Protein AF-A0A453NSX1-F1 (afdb_monomer)

Foldseek 3Di:
DPVDDDDADAPDKDKDAADPPDDAFDKDKDQAAAWDDDPVDIDGDPRGGPPKIKIWGFHDQDPVPNITIIRIDIDD

Sequence (76 aa):
IGSRQYIVMPGRYIYTQRLKDANVNDQIILNKVLLVSTRDKAYIGMPVVTNAAVHAIVEEQVCLMHDVRLIMNIQN

Secondary structure (DSSP, 8-state):
-TT------TT-EEEEEPPTT--TT-EEEE----EEE-SS-EEE-SSS-TT-EEEEEEEEEETTTTEEEEEEEEE-

Mean predicted aligned error: 5.04 Å

InterPro domains:
  IPR028909 Large ribosomal subunit protein bL21-like [PF00829] (1-61)
  IPR028909 Large ribosomal subunit protein bL21-like [PTHR21349] (1-61)
  IPR036164 Large ribosomal subunit protein bL21-like superfamily [SSF141091] (1-62)

Solvent-accessible surface area (backbone atoms only — not comparable to full-atom values): 4691 Å² total; per-residue (Å²): 99,89,98,45,87,79,91,83,50,73,91,42,69,47,78,39,69,63,62,84,96,65,52,72,70,38,79,43,79,45,60,87,34,49,68,50,76,56,98,90,51,72,49,75,26,86,83,46,37,80,84,35,36,33,44,28,35,29,71,42,76,44,81,92,73,50,32,25,36,33,42,35,38,80,49,117

pLDDT: mean 85.77, std 7.19, range [58.97, 93.06]

Organism: Aegilops tauschii subsp. strangulata (NCBI:txid200361)

Nearest PDB structures (foldseek):
  6eri-assembly1_AR  TM=9.231E-01  e=6.762E-05  Spinacia oleracea
  8apo-assembly1_Ap  TM=8.912E-01  e=4.320E-03  Polytomella magna
  8rdw-assembly1_Qb  TM=8.759E-01  e=1.362E-02  Psychrobacter urativorans
  6z1p-assembly1_Av  TM=7.877E-01  e=1.290E-02  Tetrahymena thermophila SB210
  7pkt-assembly1_p  TM=8.002E-01  e=1.696E-02  Chlamydomonas reinhardtii

Structure (mmCIF, N/CA/C/O backbone):
data_AF-A0A453NSX1-F1
#
_entry.id   AF-A0A453NSX1-F1
#
loop_
_atom_site.group_PDB
_atom_site.id
_atom_site.type_symbol
_atom_site.label_atom_id
_atom_site.label_alt_id
_atom_site.label_comp_id
_atom_site.label_asym_id
_atom_site.label_entity_id
_atom_site.label_seq_id
_atom_site.pdbx_PDB_ins_code
_atom_site.Cartn_x
_atom_site.Cartn_y
_atom_site.Cartn_z
_atom_site.occupancy
_atom_site.B_iso_or_equiv
_atom_site.auth_seq_id
_atom_site.auth_comp_id
_atom_site.auth_asym_id
_atom_site.auth_atom_id
_atom_site.pdbx_PDB_model_num
ATOM 1 N N . ILE A 1 1 ? 1.833 7.884 2.688 1.00 85.62 1 ILE A N 1
ATOM 2 C CA . ILE A 1 1 ? 0.459 8.074 3.217 1.00 85.62 1 ILE A CA 1
ATOM 3 C C . ILE A 1 1 ? 0.432 9.440 3.885 1.00 85.62 1 ILE A C 1
ATOM 5 O O . ILE A 1 1 ? 1.351 9.735 4.644 1.00 85.62 1 ILE A O 1
ATOM 9 N N . GLY A 1 2 ? -0.517 10.309 3.522 1.00 83.81 2 GLY A N 1
ATOM 10 C CA . GLY A 1 2 ? -0.392 11.743 3.818 1.00 83.81 2 GLY A CA 1
ATOM 11 C C . GLY A 1 2 ? 0.888 12.325 3.197 1.00 83.81 2 GLY A C 1
ATOM 12 O O . GLY A 1 2 ? 1.268 11.929 2.094 1.00 83.81 2 GLY A O 1
ATOM 13 N N . SER A 1 3 ? 1.592 13.190 3.931 1.00 87.00 3 SER A N 1
ATOM 14 C CA . SER A 1 3 ? 2.872 13.797 3.512 1.00 87.00 3 SER A CA 1
ATOM 15 C C . SER A 1 3 ? 4.114 12.987 3.915 1.00 87.00 3 SER A C 1
ATOM 17 O O . SER A 1 3 ? 5.232 13.486 3.812 1.00 87.00 3 SER A O 1
ATOM 19 N N . ARG A 1 4 ? 3.940 11.751 4.406 1.00 90.00 4 ARG A N 1
ATOM 20 C CA . ARG A 1 4 ? 5.030 10.884 4.884 1.00 90.00 4 ARG A CA 1
ATOM 21 C C . ARG A 1 4 ? 5.209 9.655 3.997 1.00 90.00 4 ARG A C 1
ATOM 23 O O . ARG A 1 4 ? 4.240 9.094 3.467 1.00 90.00 4 ARG A O 1
ATOM 30 N N . GLN A 1 5 ? 6.460 9.229 3.859 1.00 90.94 5 GLN A N 1
ATOM 31 C CA . GLN A 1 5 ? 6.848 7.998 3.175 1.00 90.94 5 GLN A CA 1
ATOM 32 C C . GLN A 1 5 ? 7.137 6.909 4.207 1.00 90.94 5 GLN A C 1
ATOM 34 O O . GLN A 1 5 ? 7.639 7.196 5.291 1.00 90.94 5 GLN A O 1
ATOM 39 N N . TYR A 1 6 ? 6.802 5.669 3.862 1.00 90.81 6 TYR A N 1
ATOM 40 C CA . TYR A 1 6 ? 6.946 4.513 4.739 1.00 90.81 6 TYR A CA 1
ATOM 41 C C . TYR A 1 6 ? 7.613 3.382 3.971 1.00 90.81 6 TYR A C 1
ATOM 43 O O . TYR A 1 6 ? 7.347 3.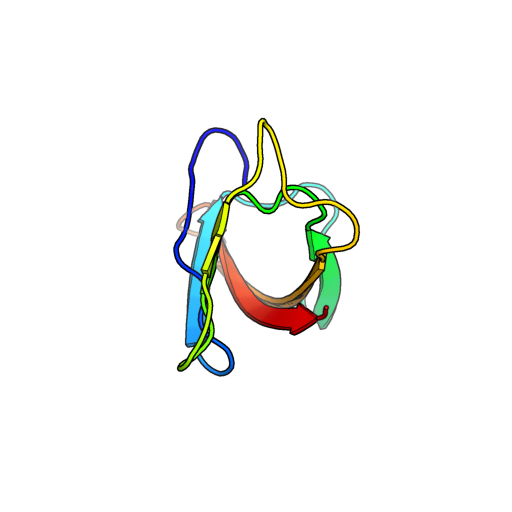197 2.783 1.00 90.81 6 TYR A O 1
ATOM 51 N N . ILE A 1 7 ? 8.452 2.618 4.664 1.00 89.56 7 ILE A N 1
ATOM 52 C CA . ILE A 1 7 ? 8.988 1.362 4.146 1.00 89.56 7 ILE A CA 1
ATOM 53 C C . ILE A 1 7 ? 7.992 0.266 4.500 1.00 89.56 7 ILE A C 1
ATOM 55 O O . ILE A 1 7 ? 7.627 0.092 5.662 1.00 89.56 7 ILE A O 1
ATOM 59 N N . VAL A 1 8 ? 7.557 -0.462 3.481 1.00 89.25 8 VAL A N 1
ATOM 60 C CA . VAL A 1 8 ? 6.561 -1.522 3.595 1.00 89.25 8 VAL A CA 1
ATOM 61 C C . VAL A 1 8 ? 7.231 -2.855 3.314 1.00 89.25 8 VAL A C 1
ATOM 63 O O . VAL A 1 8 ? 7.953 -2.993 2.331 1.00 89.25 8 VAL A O 1
ATOM 66 N N . MET A 1 9 ? 6.982 -3.837 4.177 1.00 86.31 9 MET A N 1
ATOM 67 C CA . MET A 1 9 ? 7.417 -5.216 3.981 1.00 86.31 9 MET A CA 1
ATOM 68 C C . MET A 1 9 ? 6.221 -6.147 4.187 1.00 86.31 9 MET A C 1
ATOM 70 O O . MET A 1 9 ? 5.463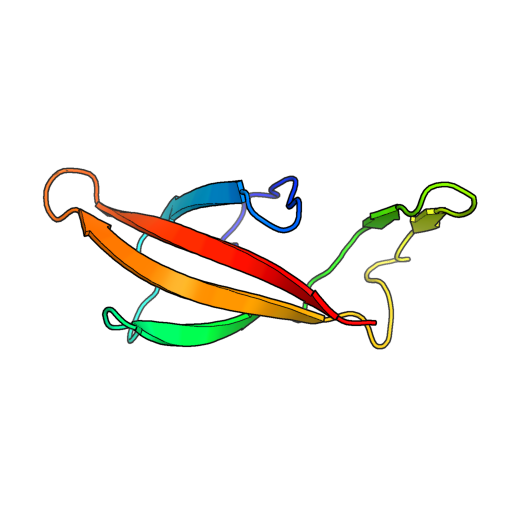 -5.931 5.137 1.00 86.31 9 MET A O 1
ATOM 74 N N . PRO A 1 10 ? 6.053 -7.178 3.341 1.00 83.94 10 PRO A N 1
ATOM 75 C CA . PRO A 1 10 ? 4.964 -8.134 3.496 1.00 83.94 10 PRO A CA 1
ATOM 76 C C . PRO A 1 10 ? 5.052 -8.832 4.860 1.00 83.94 10 PRO A C 1
ATOM 78 O O . PRO A 1 10 ? 6.137 -9.196 5.315 1.00 83.94 10 PRO A O 1
ATOM 81 N N . GLY A 1 11 ? 3.908 -8.983 5.530 1.00 82.69 11 GLY A N 1
ATOM 82 C CA . GLY A 1 11 ? 3.817 -9.580 6.869 1.00 82.69 11 GLY A CA 1
ATOM 83 C C . GLY A 1 11 ? 4.203 -8.646 8.023 1.00 82.69 11 GLY A C 1
ATOM 84 O O . GLY A 1 11 ? 4.146 -9.056 9.179 1.00 82.69 11 GLY A O 1
ATOM 85 N N . ARG A 1 12 ? 4.573 -7.390 7.741 1.00 87.00 12 ARG A N 1
ATOM 86 C CA . ARG A 1 12 ? 4.724 -6.342 8.758 1.00 87.00 12 ARG A CA 1
ATOM 87 C C . ARG A 1 12 ? 3.539 -5.386 8.733 1.00 87.00 12 ARG A C 1
ATOM 89 O O . ARG A 1 12 ? 2.815 -5.285 7.743 1.00 87.00 12 ARG A O 1
ATOM 96 N N . TYR A 1 13 ? 3.390 -4.654 9.828 1.00 88.88 13 TYR A N 1
ATOM 97 C CA . TYR A 1 13 ? 2.436 -3.565 9.943 1.00 88.88 13 TYR A CA 1
ATOM 98 C C . TYR A 1 13 ? 3.154 -2.230 10.130 1.00 88.88 13 TYR A C 1
ATOM 100 O O . TYR A 1 13 ? 4.300 -2.178 10.582 1.00 88.88 13 TYR A O 1
ATOM 108 N N . ILE A 1 14 ? 2.463 -1.146 9.796 1.00 89.12 14 ILE A N 1
ATOM 109 C CA . ILE A 1 14 ? 2.891 0.216 10.125 1.00 89.12 14 ILE A CA 1
ATOM 110 C C . ILE A 1 14 ? 1.776 0.945 10.861 1.00 89.12 14 ILE A C 1
ATOM 112 O O . ILE A 1 14 ? 0.598 0.641 10.669 1.00 89.12 14 ILE A O 1
ATOM 116 N N . TYR A 1 15 ? 2.164 1.948 11.641 1.00 88.69 15 TYR A N 1
ATOM 117 C CA . TYR A 1 15 ? 1.247 2.955 12.152 1.00 88.69 15 TYR A CA 1
ATOM 118 C C . TYR A 1 15 ? 1.267 4.175 11.240 1.00 88.69 15 TYR A C 1
ATOM 120 O O . TYR A 1 15 ? 2.327 4.674 10.847 1.00 88.69 15 TYR A O 1
ATOM 128 N N . THR A 1 16 ? 0.081 4.649 10.886 1.00 87.81 16 THR A N 1
ATOM 129 C CA . THR A 1 16 ? -0.101 5.847 10.063 1.00 87.81 16 THR A CA 1
ATOM 130 C C . THR A 1 16 ? -1.196 6.707 10.629 1.00 87.81 16 THR A C 1
ATOM 132 O O . THR A 1 16 ? -2.048 6.198 11.341 1.00 87.81 16 THR A O 1
ATOM 135 N N . GLN A 1 17 ? -1.227 7.977 10.236 1.00 87.19 17 GLN A N 1
ATOM 136 C CA . GLN A 1 17 ? -2.360 8.840 10.548 1.00 87.19 17 GLN A CA 1
ATOM 137 C C . GLN A 1 17 ? -3.698 8.187 10.175 1.00 87.19 17 GLN A C 1
ATOM 139 O O . GLN A 1 17 ? -3.792 7.430 9.203 1.00 87.19 17 GLN A O 1
ATOM 144 N N . ARG A 1 18 ? -4.755 8.583 10.881 1.00 84.00 18 ARG A N 1
ATOM 145 C CA . ARG A 1 18 ? -6.120 8.188 10.551 1.00 84.00 18 ARG A CA 1
ATOM 146 C C . ARG A 1 18 ? -6.445 8.460 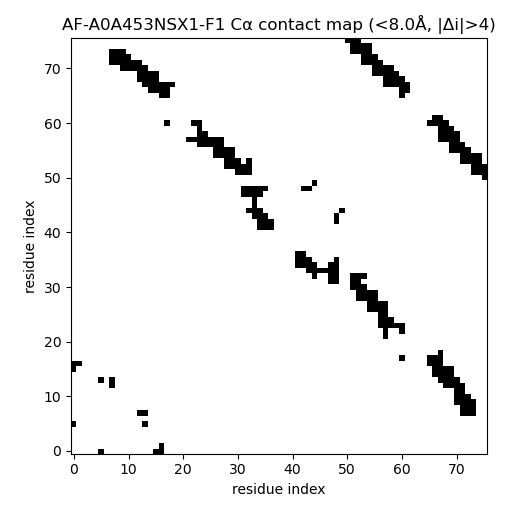9.085 1.00 84.00 18 ARG A C 1
ATOM 148 O O . ARG A 1 18 ? -6.324 9.585 8.589 1.00 84.00 18 ARG A O 1
ATOM 155 N N . LEU A 1 19 ? -6.879 7.404 8.408 1.00 84.56 19 LEU A N 1
ATOM 156 C CA . LEU A 1 19 ? -7.449 7.482 7.075 1.00 84.56 19 LEU A CA 1
ATOM 157 C C . LEU A 1 19 ? -8.916 7.880 7.225 1.00 84.56 19 LEU A C 1
ATOM 159 O O . LEU A 1 19 ? -9.651 7.279 8.011 1.00 84.56 19 LEU A O 1
ATOM 163 N N . LYS A 1 20 ? -9.317 8.945 6.527 1.00 81.31 20 LYS A N 1
ATOM 164 C CA . LYS A 1 20 ? -10.727 9.334 6.465 1.00 81.31 20 LYS A CA 1
ATOM 165 C C . LYS A 1 20 ? -11.495 8.208 5.774 1.00 81.31 20 LYS A C 1
ATOM 167 O O . LYS A 1 20 ? -10.998 7.663 4.793 1.00 81.31 20 LYS A O 1
ATOM 172 N N . ASP A 1 21 ? -12.651 7.863 6.329 1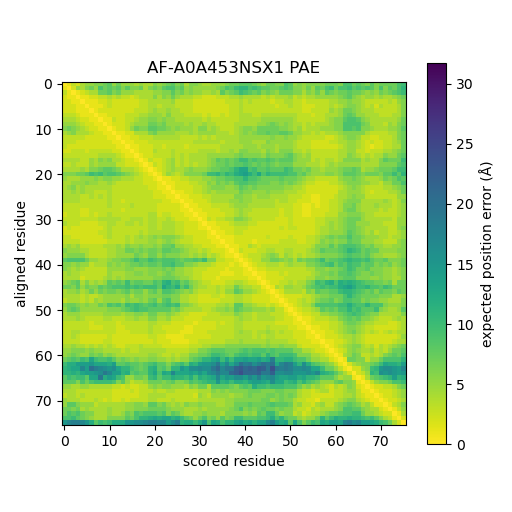.00 83.50 21 ASP A N 1
ATOM 173 C CA . ASP A 1 21 ? -13.587 6.878 5.771 1.00 83.50 21 ASP A CA 1
ATOM 174 C C . ASP A 1 21 ? -13.061 5.436 5.662 1.00 83.50 21 ASP A C 1
ATOM 176 O O . ASP A 1 21 ? -13.600 4.640 4.902 1.00 83.50 21 ASP A O 1
ATOM 180 N N . ALA A 1 22 ? -12.037 5.077 6.439 1.00 85.56 22 ALA A N 1
ATOM 181 C CA . ALA A 1 22 ? -11.618 3.687 6.599 1.00 85.56 22 ALA A CA 1
ATOM 182 C C . ALA A 1 22 ? -12.183 3.112 7.903 1.00 85.56 22 ALA A C 1
ATOM 184 O O . ALA A 1 22 ? -12.129 3.785 8.935 1.00 85.56 22 ALA A O 1
ATOM 185 N N . ASN A 1 23 ? -12.659 1.871 7.880 1.00 88.31 23 ASN A N 1
ATOM 186 C CA . ASN A 1 23 ? -13.053 1.084 9.048 1.00 88.31 23 ASN A CA 1
ATOM 187 C C . ASN A 1 23 ? -12.100 -0.096 9.263 1.00 88.31 23 ASN A C 1
ATOM 189 O O . ASN A 1 23 ? -11.255 -0.408 8.425 1.00 88.31 23 ASN A O 1
ATOM 193 N N . VAL A 1 24 ? -12.217 -0.753 10.417 1.00 89.56 24 VAL A N 1
ATOM 194 C CA . VAL A 1 24 ? -11.472 -1.987 10.700 1.00 89.56 24 VAL A CA 1
ATOM 195 C C . VAL A 1 24 ? -11.900 -3.082 9.717 1.00 89.56 24 VAL A C 1
ATOM 197 O O . VAL A 1 24 ? -13.091 -3.266 9.484 1.00 89.56 24 VAL A O 1
ATOM 200 N N . ASN A 1 25 ? -10.924 -3.817 9.181 1.00 90.56 25 ASN A N 1
ATOM 201 C CA . ASN A 1 25 ? -11.022 -4.815 8.108 1.00 90.56 25 ASN A CA 1
ATOM 202 C C . ASN A 1 25 ? -11.249 -4.277 6.688 1.00 90.56 25 ASN A C 1
ATOM 204 O O . ASN A 1 25 ? -11.324 -5.079 5.755 1.00 90.56 25 ASN A O 1
ATOM 208 N N . ASP A 1 26 ? -11.287 -2.958 6.485 1.00 90.69 26 ASP A N 1
ATOM 209 C CA . ASP A 1 26 ? -11.363 -2.413 5.130 1.00 90.69 26 ASP A CA 1
ATOM 210 C C . ASP A 1 26 ? -10.060 -2.657 4.360 1.00 90.69 26 ASP A C 1
ATOM 212 O O . ASP A 1 26 ? -8.949 -2.532 4.895 1.00 90.69 26 ASP A O 1
ATOM 216 N N . GLN A 1 27 ? -10.213 -2.982 3.074 1.00 90.44 27 GLN A N 1
ATOM 217 C CA . GLN A 1 27 ? -9.112 -3.085 2.124 1.00 90.44 27 GLN A CA 1
ATOM 218 C C . GLN A 1 27 ? -8.857 -1.736 1.461 1.00 90.44 27 GLN A C 1
ATOM 220 O O . GLN A 1 27 ? -9.752 -1.109 0.901 1.00 90.44 27 GLN A O 1
ATOM 225 N N . ILE A 1 28 ? -7.602 -1.309 1.491 1.00 89.56 28 ILE A N 1
ATOM 226 C CA . ILE A 1 28 ? -7.152 -0.021 0.983 1.00 89.56 28 ILE A CA 1
ATOM 227 C C . ILE A 1 28 ? -6.059 -0.272 -0.039 1.00 89.56 28 ILE A C 1
ATOM 229 O O . ILE A 1 28 ? -5.118 -1.021 0.210 1.00 89.56 28 ILE A O 1
ATOM 233 N N . ILE A 1 29 ? -6.159 0.389 -1.186 1.00 90.06 29 ILE A N 1
ATOM 234 C CA . ILE A 1 29 ? -5.166 0.281 -2.250 1.00 90.06 29 ILE A CA 1
ATOM 235 C C . ILE A 1 29 ? -4.370 1.585 -2.301 1.00 90.06 29 ILE A C 1
ATOM 237 O O . ILE A 1 29 ? -4.915 2.669 -2.514 1.00 90.06 29 ILE A O 1
ATOM 241 N N . LEU A 1 30 ? -3.059 1.487 -2.093 1.00 89.38 30 LEU A N 1
ATOM 242 C CA . LEU A 1 30 ? -2.129 2.607 -2.159 1.00 89.38 30 LEU A CA 1
ATOM 243 C C . LEU A 1 30 ? -1.356 2.545 -3.481 1.00 89.38 30 LEU A C 1
ATOM 245 O O . LEU A 1 30 ? -0.402 1.784 -3.627 1.00 89.38 30 LEU A O 1
ATOM 249 N N . ASN A 1 31 ? -1.751 3.395 -4.428 1.00 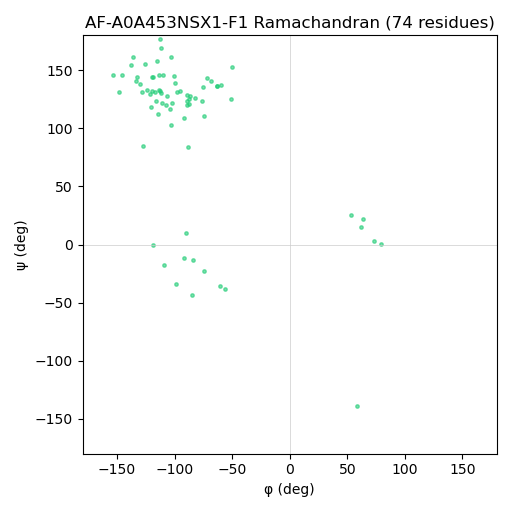88.88 31 ASN A N 1
ATOM 250 C CA . ASN A 1 31 ? -1.168 3.441 -5.777 1.00 88.88 31 ASN A CA 1
ATOM 251 C C . ASN A 1 31 ? 0.121 4.275 -5.867 1.00 88.88 31 ASN A C 1
ATOM 253 O O . ASN A 1 31 ? 0.828 4.244 -6.868 1.00 88.88 31 ASN A O 1
ATOM 257 N N . LYS A 1 32 ? 0.431 5.080 -4.841 1.00 90.69 32 LYS A N 1
ATOM 258 C CA . LYS A 1 32 ? 1.623 5.939 -4.843 1.00 90.69 32 LYS A CA 1
ATOM 259 C C . LYS A 1 32 ? 2.819 5.173 -4.281 1.00 90.69 32 LYS A C 1
ATOM 261 O O . LYS A 1 32 ? 3.144 5.300 -3.101 1.00 90.69 32 LYS A O 1
ATOM 266 N N . VAL A 1 33 ? 3.465 4.400 -5.149 1.00 90.81 33 VAL A N 1
ATOM 267 C CA . VAL A 1 33 ? 4.676 3.630 -4.845 1.00 90.81 33 VAL A CA 1
ATOM 268 C C . VAL A 1 33 ? 5.881 4.294 -5.502 1.00 90.81 33 VAL A C 1
ATOM 270 O O . VAL A 1 33 ? 5.866 4.590 -6.693 1.00 90.81 33 VAL A O 1
ATOM 273 N N . LEU A 1 34 ? 6.923 4.563 -4.715 1.00 92.06 34 LEU A N 1
ATOM 274 C CA . LEU A 1 34 ? 8.123 5.2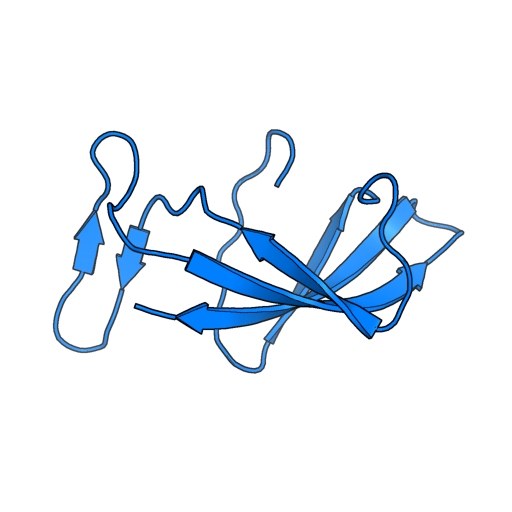70 -5.182 1.00 92.06 34 LEU A CA 1
ATOM 275 C C . LEU A 1 34 ? 9.268 4.317 -5.517 1.00 92.06 34 LEU A C 1
ATOM 277 O O . LEU A 1 34 ? 10.044 4.578 -6.430 1.00 92.06 34 LEU A O 1
ATOM 281 N N . LEU A 1 35 ? 9.376 3.220 -4.773 1.00 90.75 35 LEU A N 1
ATOM 282 C CA . LEU A 1 35 ? 10.447 2.251 -4.919 1.00 90.75 35 LEU A CA 1
ATOM 283 C C . LEU A 1 35 ? 9.912 0.865 -4.573 1.00 90.75 35 LEU A C 1
ATOM 285 O O . LEU A 1 35 ? 9.289 0.687 -3.526 1.00 90.75 35 LEU A O 1
ATOM 289 N N . VAL A 1 36 ? 10.186 -0.108 -5.438 1.00 90.06 36 VAL A N 1
ATOM 290 C CA . VAL A 1 36 ? 9.933 -1.529 -5.182 1.00 90.06 36 VAL A CA 1
ATOM 291 C C . VAL A 1 36 ? 11.260 -2.256 -5.278 1.00 90.06 36 VAL A C 1
ATOM 293 O O . VAL A 1 36 ? 11.892 -2.254 -6.330 1.00 90.06 36 VAL A O 1
ATOM 296 N N . SER A 1 37 ? 11.691 -2.871 -4.182 1.00 89.38 37 SER A N 1
ATOM 297 C CA . SER A 1 37 ? 12.910 -3.673 -4.160 1.00 89.38 37 SER A CA 1
ATOM 298 C C . SER A 1 37 ? 12.562 -5.140 -3.972 1.00 89.38 37 SER A C 1
ATOM 300 O O . SER A 1 37 ? 11.802 -5.505 -3.077 1.00 89.38 37 SER A O 1
ATOM 302 N N . THR A 1 38 ? 13.129 -5.973 -4.831 1.00 88.94 38 THR A N 1
ATOM 303 C CA . THR A 1 38 ? 13.141 -7.431 -4.719 1.00 88.94 38 THR A CA 1
ATOM 304 C C . THR A 1 38 ? 14.577 -7.881 -4.456 1.00 88.94 38 THR A C 1
ATOM 306 O O . THR A 1 38 ? 15.492 -7.061 -4.444 1.00 88.94 38 THR A O 1
ATOM 309 N N . ARG A 1 39 ? 14.803 -9.183 -4.248 1.00 88.88 39 ARG A N 1
ATOM 310 C CA . ARG A 1 39 ? 16.156 -9.705 -3.994 1.00 88.88 39 ARG A CA 1
ATOM 311 C C . ARG A 1 39 ? 17.147 -9.350 -5.110 1.00 88.88 39 ARG A C 1
ATOM 313 O O . ARG A 1 39 ? 18.287 -9.019 -4.811 1.00 88.88 39 ARG A O 1
ATOM 320 N N . ASP A 1 40 ? 16.687 -9.385 -6.360 1.00 93.06 40 ASP A N 1
ATOM 321 C CA . ASP A 1 40 ? 17.568 -9.326 -7.532 1.00 93.06 40 ASP A CA 1
ATOM 322 C C . ASP A 1 40 ? 17.470 -7.998 -8.299 1.00 93.06 40 ASP A C 1
ATOM 324 O O . ASP A 1 40 ? 18.331 -7.685 -9.120 1.00 93.06 40 ASP A O 1
ATOM 328 N N . LYS A 1 41 ? 16.402 -7.219 -8.078 1.00 91.69 41 LYS A N 1
ATOM 329 C CA . LYS A 1 41 ? 16.108 -5.990 -8.831 1.00 91.69 41 LYS A CA 1
ATOM 330 C C . LYS A 1 41 ? 15.453 -4.935 -7.950 1.00 91.69 41 LYS A C 1
ATOM 332 O O . LYS A 1 41 ? 14.614 -5.268 -7.111 1.00 91.69 41 LYS A O 1
ATOM 337 N N . ALA A 1 42 ? 15.753 -3.669 -8.223 1.00 90.56 42 ALA A N 1
ATOM 338 C CA . ALA A 1 42 ? 15.056 -2.523 -7.653 1.00 90.56 42 ALA A CA 1
ATOM 339 C C . ALA A 1 42 ? 14.449 -1.663 -8.768 1.00 90.56 42 ALA A C 1
ATOM 341 O O . ALA A 1 42 ? 15.133 -1.283 -9.717 1.00 90.56 42 ALA A O 1
ATOM 342 N N . TYR A 1 43 ? 13.166 -1.350 -8.635 1.00 90.00 43 TYR A N 1
ATOM 343 C CA . TYR A 1 43 ? 12.425 -0.455 -9.513 1.00 90.00 43 TYR A CA 1
ATOM 344 C C . TYR A 1 43 ? 12.277 0.891 -8.814 1.00 90.00 43 TYR A C 1
ATOM 346 O O . TYR A 1 43 ? 11.728 0.963 -7.713 1.00 90.00 43 TYR A O 1
ATOM 354 N N . ILE A 1 44 ? 12.776 1.950 -9.447 1.00 91.06 44 ILE A N 1
ATOM 355 C CA . ILE A 1 44 ? 12.728 3.316 -8.922 1.00 91.06 44 ILE A CA 1
ATOM 356 C C . ILE A 1 44 ? 11.776 4.124 -9.797 1.00 91.06 44 ILE A C 1
ATOM 358 O O . ILE A 1 44 ? 11.960 4.219 -11.009 1.00 91.06 44 ILE A O 1
ATOM 362 N N . GLY A 1 45 ? 10.746 4.688 -9.175 1.00 87.88 45 GLY A N 1
ATOM 363 C CA . GLY A 1 45 ? 9.758 5.518 -9.839 1.00 87.88 45 GLY A CA 1
ATOM 364 C C . GLY A 1 45 ? 10.302 6.905 -10.161 1.00 87.88 45 GLY A C 1
ATOM 365 O O . GLY A 1 45 ? 10.904 7.558 -9.313 1.00 87.88 45 GLY A O 1
ATOM 366 N N . MET A 1 46 ? 10.031 7.385 -11.371 1.00 88.50 46 MET A N 1
ATOM 367 C CA . MET A 1 46 ? 10.307 8.760 -11.788 1.00 88.50 46 MET A CA 1
ATOM 368 C C . MET A 1 46 ? 9.017 9.359 -12.370 1.00 88.50 46 MET A C 1
ATOM 370 O O . MET A 1 46 ? 8.822 9.289 -13.581 1.00 88.50 46 MET A O 1
ATOM 374 N N . PRO A 1 47 ? 8.088 9.910 -11.559 1.00 87.69 47 PRO A N 1
ATOM 375 C CA . PRO A 1 47 ? 8.120 10.120 -10.101 1.00 87.69 47 PRO A CA 1
ATOM 376 C C . PRO A 1 47 ? 7.523 8.976 -9.253 1.00 87.69 47 PRO A C 1
ATOM 378 O O . PRO A 1 47 ? 7.663 8.984 -8.033 1.00 87.69 47 PRO A O 1
ATOM 381 N N . VAL A 1 48 ? 6.822 8.020 -9.869 1.00 89.56 48 VAL A N 1
ATOM 382 C CA . VAL A 1 48 ? 6.200 6.847 -9.222 1.00 89.56 48 VAL A CA 1
ATOM 383 C C . VAL A 1 48 ? 6.430 5.608 -10.088 1.00 89.56 48 VAL A C 1
ATOM 385 O O . VAL A 1 48 ? 6.642 5.735 -11.293 1.00 89.56 48 VAL A O 1
ATOM 388 N N . VAL A 1 49 ? 6.422 4.419 -9.486 1.00 89.19 49 VAL A N 1
ATOM 389 C CA . VAL A 1 49 ? 6.517 3.146 -10.214 1.00 89.19 49 VAL A CA 1
ATOM 390 C C . VAL A 1 49 ? 5.162 2.861 -10.858 1.00 89.19 49 VAL A C 1
ATOM 392 O O . VAL A 1 49 ? 4.138 2.833 -10.176 1.00 89.19 49 VAL A O 1
ATOM 395 N N . THR A 1 50 ? 5.139 2.681 -12.177 1.00 86.50 50 THR A N 1
ATOM 396 C CA . THR A 1 50 ? 3.913 2.359 -12.913 1.00 86.50 50 THR A CA 1
ATOM 397 C C . THR A 1 50 ? 3.478 0.919 -12.632 1.00 86.50 50 THR A C 1
ATOM 399 O O . THR A 1 50 ? 4.312 0.031 -12.493 1.00 86.50 50 THR A O 1
ATOM 402 N N . ASN A 1 51 ? 2.163 0.692 -12.540 1.00 85.19 51 ASN A N 1
ATOM 403 C CA . ASN A 1 51 ? 1.546 -0.617 -12.272 1.00 85.19 51 ASN A CA 1
ATOM 404 C C . ASN A 1 51 ? 1.904 -1.276 -10.920 1.00 85.19 51 ASN A C 1
ATOM 406 O O . ASN A 1 51 ? 1.635 -2.455 -10.728 1.00 85.19 51 ASN A O 1
ATOM 410 N N . ALA A 1 52 ? 2.473 -0.529 -9.970 1.00 86.88 52 ALA A N 1
ATOM 411 C CA . ALA A 1 52 ? 2.707 -1.017 -8.614 1.00 86.88 52 ALA A CA 1
ATOM 412 C C . ALA A 1 52 ? 1.587 -0.555 -7.673 1.00 86.88 52 ALA A C 1
ATOM 414 O O . ALA A 1 52 ? 1.264 0.635 -7.618 1.00 86.88 52 ALA A O 1
ATOM 415 N N . ALA A 1 53 ? 1.038 -1.482 -6.887 1.00 88.69 53 ALA A N 1
ATOM 416 C CA . ALA A 1 53 ? 0.026 -1.179 -5.883 1.00 88.69 53 ALA A CA 1
ATOM 417 C C . ALA A 1 53 ? 0.347 -1.869 -4.554 1.00 88.69 53 ALA A C 1
ATOM 419 O O . ALA A 1 53 ? 0.781 -3.021 -4.504 1.00 88.69 53 ALA A O 1
ATOM 420 N N . VAL A 1 54 ? 0.116 -1.166 -3.446 1.00 90.00 54 VAL A N 1
ATOM 421 C CA . VAL A 1 54 ? 0.189 -1.768 -2.110 1.00 90.00 54 VAL A CA 1
ATOM 422 C C . VAL A 1 54 ? -1.224 -1.986 -1.604 1.00 90.00 54 VAL A C 1
ATOM 424 O O . VAL A 1 54 ? -1.972 -1.030 -1.408 1.00 90.00 54 VAL A O 1
ATOM 427 N N . HIS A 1 55 ? -1.577 -3.247 -1.394 1.00 90.44 55 HIS A N 1
ATOM 428 C CA . HIS A 1 55 ? -2.842 -3.645 -0.800 1.00 90.44 55 HIS A CA 1
ATOM 429 C C . HIS A 1 55 ? -2.660 -3.661 0.712 1.00 90.44 55 HIS A C 1
ATOM 431 O O . HIS A 1 55 ? -1.794 -4.364 1.227 1.00 90.44 55 HIS A O 1
ATOM 437 N N . ALA A 1 56 ? -3.448 -2.872 1.423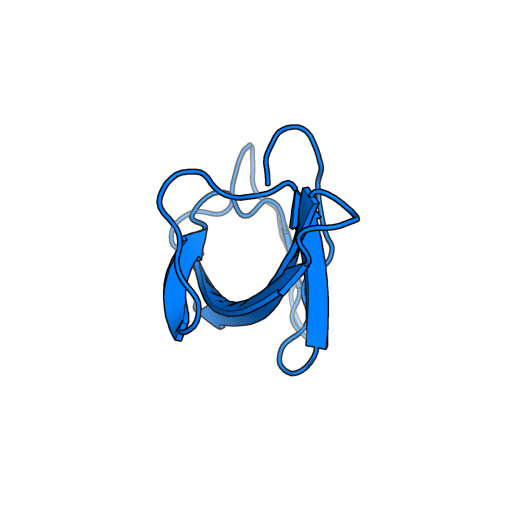 1.00 89.88 56 ALA A N 1
ATOM 438 C CA . ALA A 1 56 ? -3.407 -2.764 2.868 1.00 89.88 56 ALA A CA 1
ATOM 439 C C . ALA A 1 56 ? -4.745 -3.190 3.467 1.00 89.88 56 ALA A C 1
ATOM 441 O O . ALA A 1 56 ? -5.793 -2.897 2.901 1.00 89.88 56 ALA A O 1
ATOM 442 N N . ILE A 1 57 ? -4.711 -3.840 4.624 1.00 91.75 57 ILE A N 1
ATOM 443 C CA . ILE A 1 57 ? -5.892 -4.109 5.444 1.00 91.75 57 ILE A CA 1
ATOM 444 C C . ILE A 1 57 ? -5.751 -3.309 6.733 1.00 91.75 57 ILE A C 1
ATOM 446 O O . ILE A 1 57 ? -4.686 -3.310 7.363 1.00 91.75 57 ILE A O 1
ATOM 450 N N . VAL A 1 58 ? -6.823 -2.620 7.115 1.00 91.12 58 VAL A N 1
ATOM 451 C CA . VAL A 1 58 ? -6.910 -1.933 8.405 1.00 91.12 58 VAL A CA 1
ATOM 452 C C . VAL A 1 58 ? -7.111 -2.966 9.502 1.00 91.12 58 VAL A C 1
ATOM 454 O O . VAL A 1 58 ? -8.172 -3.571 9.599 1.00 91.12 58 VAL A O 1
ATOM 457 N N . GLU A 1 59 ? -6.099 -3.157 10.340 1.00 90.12 59 GLU A N 1
ATOM 458 C CA . GLU A 1 59 ? -6.166 -4.105 11.456 1.00 90.12 59 GLU A CA 1
ATOM 459 C C . GLU A 1 59 ? -6.822 -3.465 12.684 1.00 90.12 59 GLU A C 1
ATOM 461 O O . GLU A 1 59 ? -7.664 -4.075 13.334 1.00 90.12 59 GLU A O 1
ATOM 466 N N . GLU A 1 60 ? -6.462 -2.219 12.999 1.00 88.31 60 GLU A N 1
ATOM 467 C CA . GLU A 1 60 ? -6.919 -1.548 14.216 1.00 88.31 60 GLU A CA 1
ATOM 468 C C . GLU A 1 60 ? -6.934 -0.024 14.048 1.00 88.31 60 GLU A C 1
ATOM 470 O O . GLU A 1 60 ? -6.066 0.557 13.386 1.00 88.31 60 GLU A O 1
ATOM 475 N N . GLN A 1 61 ? -7.902 0.630 14.699 1.00 82.56 61 GLN A N 1
ATOM 476 C CA . GLN A 1 61 ? -7.952 2.082 14.853 1.00 82.56 61 GLN A CA 1
ATOM 477 C C . GLN A 1 61 ? -7.793 2.468 16.319 1.00 82.56 61 GLN A C 1
ATOM 479 O O . GLN A 1 61 ? -8.687 2.235 17.133 1.00 82.56 61 GLN A O 1
ATOM 484 N N . VAL A 1 62 ? -6.672 3.108 16.654 1.00 77.25 62 VAL A N 1
ATOM 485 C CA . VAL A 1 62 ? -6.401 3.525 18.029 1.00 77.25 62 VAL A CA 1
ATOM 486 C C . VAL A 1 62 ? -6.906 4.952 18.229 1.00 77.25 62 VAL A C 1
ATOM 488 O O . VAL A 1 62 ? -6.330 5.920 17.730 1.00 77.25 62 VAL A O 1
ATOM 491 N N . CYS A 1 63 ? -7.989 5.088 18.997 1.00 68.25 63 CYS A N 1
ATOM 492 C CA . CYS A 1 63 ? -8.651 6.372 19.254 1.00 68.25 63 CYS A CA 1
ATOM 493 C C . CYS A 1 63 ? -7.730 7.392 19.956 1.00 68.25 63 CYS A C 1
ATOM 495 O O . CYS A 1 63 ? -7.766 8.579 19.646 1.00 68.25 63 CYS A O 1
ATOM 497 N N . LEU A 1 64 ? -6.856 6.931 20.860 1.00 62.06 64 LEU A N 1
ATOM 498 C CA . LEU A 1 64 ? -6.026 7.805 21.699 1.00 62.06 64 LEU A CA 1
ATOM 499 C C . LEU A 1 64 ? -4.856 8.470 20.958 1.00 62.06 64 LEU A C 1
ATOM 501 O O . LEU A 1 64 ? -4.383 9.512 21.403 1.00 62.06 64 LEU A O 1
ATOM 505 N N . MET A 1 65 ? -4.399 7.904 19.836 1.00 62.22 65 MET A N 1
ATOM 506 C CA . MET A 1 65 ? -3.196 8.383 19.137 1.00 62.22 65 MET A CA 1
ATOM 507 C C . MET A 1 65 ? -3.465 8.871 17.708 1.00 62.22 65 MET A C 1
ATOM 509 O O . MET A 1 65 ? -2.553 9.353 17.050 1.00 62.22 65 MET A O 1
ATOM 513 N N . HIS A 1 66 ? -4.721 8.810 17.240 1.00 65.25 66 HIS A N 1
ATOM 514 C CA . HIS A 1 66 ? -5.106 9.106 15.849 1.00 65.25 66 HIS A CA 1
ATOM 515 C C . HIS A 1 66 ? -4.299 8.309 14.809 1.00 65.25 66 HIS A C 1
ATOM 517 O O . HIS A 1 66 ? -4.189 8.733 13.655 1.00 65.25 66 HIS A O 1
ATOM 523 N N . ASP A 1 67 ? -3.774 7.151 15.212 1.00 75.50 67 ASP A N 1
ATOM 524 C CA . ASP A 1 67 ? -2.979 6.270 14.374 1.00 75.50 67 ASP A CA 1
ATOM 525 C C . ASP A 1 67 ? -3.756 4.983 14.051 1.00 75.50 67 ASP A C 1
ATOM 527 O O . ASP A 1 67 ? -4.547 4.467 14.845 1.00 75.50 67 ASP A O 1
ATOM 531 N N . VAL A 1 68 ? -3.532 4.472 12.845 1.00 78.50 68 VAL A N 1
ATOM 532 C CA . VAL A 1 68 ? -4.149 3.280 12.267 1.00 78.50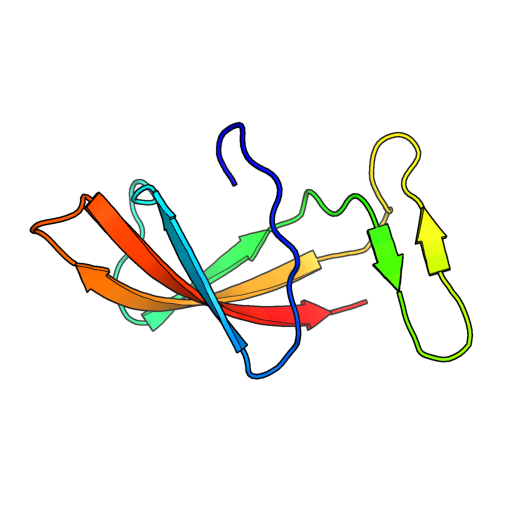 68 VAL A CA 1
ATOM 533 C C . VAL A 1 68 ? -3.059 2.277 11.956 1.00 78.50 68 VAL A C 1
ATOM 535 O O . VAL A 1 68 ? -2.049 2.625 11.331 1.00 78.50 68 VAL A O 1
ATOM 538 N N . ARG A 1 69 ? -3.288 1.032 12.372 1.00 85.38 69 ARG A N 1
ATOM 539 C CA . ARG A 1 69 ? -2.404 -0.091 12.089 1.00 85.38 69 ARG A CA 1
ATOM 540 C C . ARG A 1 69 ? -2.804 -0.740 10.767 1.00 85.38 69 ARG A C 1
ATOM 542 O O . ARG A 1 69 ? -3.935 -1.200 10.613 1.00 85.38 69 ARG A O 1
ATOM 549 N N . LEU A 1 70 ? -1.876 -0.756 9.812 1.00 83.25 70 LEU A N 1
ATOM 550 C CA . LEU A 1 70 ? -2.084 -1.302 8.468 1.00 83.25 70 LEU A CA 1
ATOM 551 C C . LEU A 1 70 ? -1.166 -2.496 8.231 1.00 83.25 70 LEU A C 1
ATOM 553 O O . LEU A 1 70 ? 0.054 -2.337 8.295 1.00 83.25 70 LEU A O 1
ATOM 557 N N . ILE A 1 71 ? -1.740 -3.652 7.893 1.00 85.62 71 ILE A N 1
ATOM 558 C CA . ILE A 1 71 ? -1.001 -4.795 7.342 1.00 85.62 71 ILE A CA 1
ATOM 559 C C . ILE A 1 71 ? -0.974 -4.629 5.831 1.00 85.62 71 ILE A C 1
ATOM 561 O O . ILE A 1 71 ? -2.025 -4.523 5.208 1.00 85.62 71 ILE A O 1
ATOM 565 N N . MET A 1 72 ? 0.214 -4.603 5.235 1.00 85.94 72 MET A N 1
ATOM 566 C CA . MET A 1 72 ? 0.364 -4.328 3.809 1.00 85.94 72 MET A CA 1
ATOM 567 C C . MET A 1 72 ? 1.019 -5.480 3.066 1.00 85.94 72 MET A C 1
ATOM 569 O O . MET A 1 72 ? 1.955 -6.117 3.551 1.00 85.94 72 MET A O 1
ATOM 573 N N . ASN A 1 73 ? 0.562 -5.672 1.838 1.00 81.75 73 ASN A N 1
ATOM 574 C CA . ASN A 1 73 ? 1.129 -6.576 0.865 1.00 81.75 73 ASN A CA 1
ATOM 575 C C . ASN A 1 73 ? 1.379 -5.825 -0.447 1.00 81.75 73 ASN A C 1
ATOM 577 O O . ASN A 1 73 ? 0.511 -5.108 -0.946 1.00 81.75 73 ASN A O 1
ATOM 581 N N . ILE A 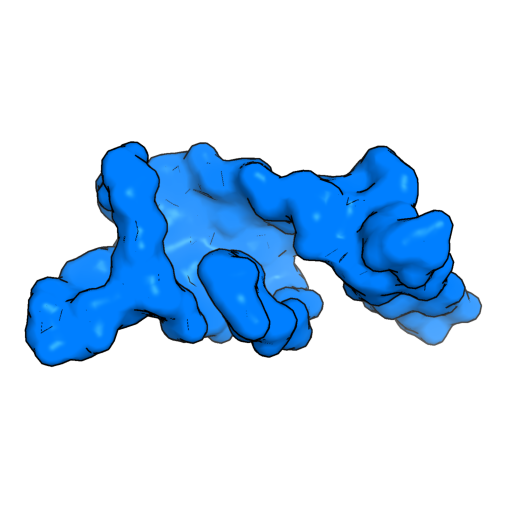1 74 ? 2.577 -5.978 -1.002 1.00 81.00 74 ILE A N 1
ATOM 582 C CA . ILE A 1 74 ? 2.944 -5.355 -2.274 1.00 81.00 74 ILE A CA 1
ATOM 583 C C . ILE A 1 74 ? 2.488 -6.300 -3.385 1.00 81.00 74 ILE A C 1
ATOM 585 O O . ILE A 1 74 ? 2.800 -7.490 -3.352 1.00 81.00 74 ILE A O 1
ATOM 589 N N . GLN A 1 75 ? 1.730 -5.782 -4.344 1.00 70.56 75 GLN A N 1
ATOM 590 C CA . GLN A 1 75 ? 1.309 -6.501 -5.542 1.00 70.56 75 GLN A CA 1
ATOM 591 C C . GLN A 1 75 ? 1.910 -5.782 -6.754 1.00 70.56 75 GLN A C 1
ATOM 593 O O . GLN A 1 75 ? 1.869 -4.551 -6.841 1.00 70.56 75 GLN A O 1
ATOM 598 N N . ASN A 1 76 ? 2.527 -6.552 -7.646 1.00 58.97 76 ASN A N 1
ATOM 599 C CA . ASN A 1 76 ? 3.164 -6.070 -8.869 1.00 58.97 76 ASN A CA 1
ATOM 600 C C . ASN A 1 76 ? 2.811 -6.986 -10.033 1.00 58.97 76 ASN A C 1
ATOM 602 O O . ASN A 1 76 ? 2.840 -8.215 -9.806 1.00 58.97 76 ASN A O 1
#

Radius of gyration: 12.88 Å; Cα contacts (8 Å, |Δi|>4): 148; chains: 1; bounding box: 31×24×35 Å